Protein AF-S6CQT5-F1 (afdb_monomer)

Nearest PDB structures (foldseek):
  2wzf-assembly1_A  TM=5.635E-01  e=9.815E-02  Legionella pneumophila
  2wzg-assembly1_A  TM=5.466E-01  e=2.469E-01  Legionella pneumophila
  3coz-assembly1_B  TM=4.718E-01  e=1.196E-01  unclassified
  3cae-assembly1_D  TM=3.415E-01  e=8.603E-02  Escherichia phage T7
  6lnw-assembly1_A  TM=5.387E-01  e=1.562E+00  Streptococcus pneumoniae TIGR4

Radius of gyration: 32.4 Å; Cα contacts (8 Å, |Δi|>4): 146; chains: 1; bounding box: 69×40×110 Å

Mean predicted aligned error: 14.83 Å

Structure (mmCIF, N/CA/C/O backbone):
data_AF-S6CQT5-F1
#
_entry.id   AF-S6CQT5-F1
#
loop_
_atom_site.group_PDB
_atom_site.id
_atom_site.type_symbol
_atom_site.label_atom_id
_atom_site.label_alt_id
_atom_site.label_comp_id
_atom_site.label_asym_id
_atom_site.label_entity_id
_atom_site.label_seq_id
_atom_site.pdbx_PDB_ins_code
_atom_site.Cartn_x
_atom_site.Cartn_y
_atom_site.Cartn_z
_atom_site.occupancy
_atom_site.B_iso_or_equiv
_atom_site.auth_seq_id
_atom_site.auth_comp_id
_atom_site.auth_asym_id
_atom_site.auth_atom_id
_atom_site.pdbx_PDB_model_num
ATOM 1 N N . MET A 1 1 ? 50.528 0.477 -85.678 1.00 41.16 1 MET A N 1
ATOM 2 C CA . MET A 1 1 ? 50.281 1.547 -84.687 1.00 41.16 1 MET A CA 1
ATOM 3 C C . MET A 1 1 ? 48.970 1.249 -83.982 1.00 41.16 1 MET A C 1
ATOM 5 O O . MET A 1 1 ? 47.924 1.226 -84.615 1.00 41.16 1 MET A O 1
ATOM 9 N N . SER A 1 2 ? 49.062 0.877 -82.712 1.00 44.56 2 SER A N 1
ATOM 10 C CA . SER A 1 2 ? 48.006 0.302 -81.877 1.00 44.56 2 SER A CA 1
ATOM 11 C C . SER A 1 2 ? 47.090 1.375 -81.279 1.00 44.56 2 SER A C 1
ATOM 13 O O . SER A 1 2 ? 47.548 2.256 -80.560 1.00 44.56 2 SER A O 1
ATOM 15 N N . LYS A 1 3 ? 45.785 1.263 -81.542 1.00 58.75 3 LYS A N 1
ATOM 16 C CA . LYS A 1 3 ? 44.701 1.869 -80.747 1.00 58.75 3 LYS A CA 1
ATOM 17 C C . LYS A 1 3 ? 44.265 0.783 -79.748 1.00 58.75 3 LYS A C 1
ATOM 19 O O . LYS A 1 3 ? 44.067 -0.339 -80.218 1.00 58.75 3 LYS A O 1
ATOM 24 N N . PRO A 1 4 ? 44.171 1.026 -78.422 1.00 64.75 4 PRO A N 1
ATOM 25 C CA . PRO A 1 4 ? 43.042 1.781 -77.840 1.00 64.75 4 PRO A CA 1
ATOM 26 C C . PRO A 1 4 ? 43.404 2.566 -76.539 1.00 64.75 4 PRO A C 1
ATOM 28 O O . PRO A 1 4 ? 44.548 2.494 -76.094 1.00 64.75 4 PRO A O 1
ATOM 31 N N . PRO A 1 5 ? 42.477 3.347 -75.927 1.00 54.09 5 PRO A N 1
ATOM 32 C CA . PRO A 1 5 ? 41.691 2.788 -74.814 1.00 54.09 5 PRO A CA 1
ATOM 33 C C . PRO A 1 5 ? 40.291 3.435 -74.648 1.00 54.09 5 PRO A C 1
ATOM 35 O O . PRO A 1 5 ? 40.106 4.334 -73.834 1.00 54.09 5 PRO A O 1
ATOM 38 N N . ASP A 1 6 ? 39.270 2.935 -75.351 1.00 57.53 6 ASP A N 1
ATOM 39 C CA . ASP A 1 6 ? 37.864 3.348 -75.128 1.00 57.53 6 ASP A CA 1
ATOM 40 C C . ASP A 1 6 ? 37.122 2.476 -74.088 1.00 57.53 6 ASP A C 1
ATOM 42 O O . ASP A 1 6 ? 36.000 2.778 -73.679 1.00 57.53 6 ASP A O 1
ATOM 46 N N . LEU A 1 7 ? 37.744 1.391 -73.607 1.00 56.41 7 LEU A N 1
ATOM 47 C CA . LEU A 1 7 ? 37.106 0.461 -72.665 1.00 56.41 7 LEU A CA 1
ATOM 48 C C . LEU A 1 7 ? 37.151 0.964 -71.206 1.00 56.41 7 LEU A C 1
ATOM 50 O O . LEU A 1 7 ? 36.193 0.784 -70.455 1.00 56.41 7 LEU A O 1
ATOM 54 N N . LEU A 1 8 ? 38.235 1.644 -70.812 1.00 55.09 8 LEU A N 1
ATOM 55 C CA . LEU A 1 8 ? 38.424 2.149 -69.443 1.00 55.09 8 LEU A CA 1
ATOM 56 C C . LEU A 1 8 ? 37.513 3.340 -69.114 1.00 55.09 8 LEU A C 1
ATOM 58 O O . LEU A 1 8 ? 37.049 3.473 -67.983 1.00 55.09 8 LEU A O 1
ATOM 62 N N . LEU A 1 9 ? 37.178 4.165 -70.109 1.00 51.72 9 LEU A N 1
ATOM 63 C CA . LEU A 1 9 ? 36.286 5.317 -69.935 1.00 51.72 9 LEU A CA 1
ATOM 64 C C . LEU A 1 9 ? 34.815 4.912 -69.740 1.00 51.72 9 LEU A C 1
ATOM 66 O O . LEU A 1 9 ? 34.032 5.662 -69.154 1.00 51.72 9 LEU A O 1
ATOM 70 N N . ARG A 1 10 ? 34.431 3.705 -70.175 1.00 52.31 10 ARG A N 1
ATOM 71 C CA . ARG A 1 10 ? 33.055 3.199 -70.051 1.00 52.31 10 ARG A CA 1
ATOM 72 C C . ARG A 1 10 ? 32.759 2.602 -68.670 1.00 52.31 10 ARG A C 1
ATOM 74 O O . ARG A 1 10 ? 31.614 2.666 -68.228 1.00 52.31 10 ARG A O 1
ATOM 81 N N . LEU A 1 11 ? 33.780 2.114 -67.960 1.00 52.28 11 LEU A N 1
ATOM 82 C CA . LEU A 1 11 ? 33.664 1.590 -66.589 1.00 52.28 11 LEU A CA 1
ATOM 83 C C . LEU A 1 11 ? 33.481 2.697 -65.533 1.00 52.28 11 LEU A C 1
ATOM 85 O O . LEU A 1 11 ? 32.848 2.471 -64.505 1.00 52.28 11 LEU A O 1
ATOM 89 N N . LEU A 1 12 ? 33.948 3.920 -65.803 1.00 53.25 12 LEU A N 1
ATOM 90 C CA . LEU A 1 12 ? 33.808 5.065 -64.890 1.00 53.25 12 LEU A CA 1
ATOM 91 C C . LEU A 1 12 ? 32.419 5.729 -64.933 1.00 53.25 12 LEU A C 1
ATOM 93 O O . LEU A 1 12 ? 32.035 6.427 -63.994 1.00 53.25 12 LEU A O 1
ATOM 97 N N . ARG A 1 13 ? 31.627 5.491 -65.988 1.00 49.88 13 ARG A N 1
ATOM 98 C CA . ARG A 1 13 ? 30.332 6.163 -66.207 1.00 49.88 13 ARG A CA 1
ATOM 99 C C . ARG A 1 13 ? 29.168 5.562 -65.396 1.00 49.88 13 ARG A C 1
ATOM 101 O O . ARG A 1 13 ? 28.147 6.222 -65.233 1.00 49.88 13 ARG A O 1
ATOM 108 N N . GLY A 1 14 ? 29.320 4.353 -64.844 1.00 54.88 14 GLY A N 1
ATOM 109 C CA . GLY A 1 14 ? 28.307 3.691 -63.999 1.00 54.88 14 GLY A CA 1
ATOM 110 C C . GLY A 1 14 ? 28.380 4.023 -62.498 1.00 54.88 14 GLY A C 1
ATOM 111 O O . GLY A 1 14 ? 27.468 3.692 -61.745 1.00 54.88 14 GLY A O 1
ATOM 112 N N . ALA A 1 15 ? 29.437 4.703 -62.050 1.00 56.59 15 ALA A N 1
ATOM 113 C CA . ALA A 1 15 ? 29.751 4.879 -60.631 1.00 56.59 15 ALA A CA 1
ATOM 114 C C . ALA A 1 15 ? 28.987 5.974 -59.838 1.00 56.59 15 ALA A C 1
ATOM 116 O O . ALA A 1 15 ? 28.935 5.848 -58.610 1.00 56.59 15 ALA A O 1
ATOM 117 N N . PRO A 1 16 ? 28.394 7.042 -60.420 1.00 60.22 16 PRO A N 1
ATOM 118 C CA . PRO A 1 16 ? 27.848 8.127 -59.599 1.00 60.22 16 PRO A CA 1
ATOM 119 C C . PRO A 1 16 ? 26.514 7.744 -58.947 1.00 60.22 16 PRO A C 1
ATOM 121 O O . PRO A 1 16 ? 26.309 8.003 -57.765 1.00 60.22 16 PRO A O 1
ATOM 124 N N . ARG A 1 17 ? 25.629 7.051 -59.676 1.00 64.00 17 ARG A N 1
ATOM 125 C CA . ARG A 1 17 ? 24.292 6.679 -59.183 1.00 64.00 17 ARG A CA 1
ATOM 126 C C . ARG A 1 17 ? 24.353 5.649 -58.052 1.00 64.00 17 ARG A C 1
ATOM 128 O O . ARG A 1 17 ? 23.605 5.767 -57.089 1.00 64.00 17 ARG A O 1
ATOM 135 N N . GLN A 1 18 ? 25.278 4.691 -58.130 1.00 72.50 18 GLN A N 1
ATOM 136 C CA . GLN A 1 18 ? 25.490 3.704 -57.070 1.00 72.50 18 GLN A CA 1
ATOM 137 C C . GLN A 1 18 ? 26.021 4.359 -55.790 1.00 72.50 18 GLN A C 1
ATOM 139 O O . GLN A 1 18 ? 25.508 4.079 -54.714 1.00 72.50 18 GLN A O 1
ATOM 144 N N . ARG A 1 19 ? 26.987 5.283 -55.898 1.00 73.81 19 ARG A N 1
ATOM 145 C CA . ARG A 1 19 ? 27.499 6.038 -54.741 1.00 73.81 19 ARG A CA 1
ATOM 146 C C . ARG A 1 19 ? 26.414 6.892 -54.092 1.00 73.81 19 ARG A C 1
ATOM 148 O O . ARG A 1 19 ? 26.321 6.919 -52.871 1.00 73.81 19 ARG A O 1
ATOM 155 N N . VAL A 1 20 ? 25.566 7.528 -54.901 1.00 80.00 20 VAL A N 1
ATOM 156 C CA . VAL A 1 20 ? 24.414 8.297 -54.416 1.00 80.00 20 VAL A CA 1
ATOM 157 C C . VAL A 1 20 ? 23.429 7.389 -53.672 1.00 80.00 20 VAL A C 1
ATOM 159 O O . VAL A 1 20 ? 23.072 7.697 -52.539 1.00 80.00 20 VAL A O 1
ATOM 162 N N . CYS A 1 21 ? 23.058 6.231 -54.230 1.00 81.19 21 CYS A N 1
ATOM 163 C CA . CYS A 1 21 ? 22.206 5.257 -53.536 1.00 81.19 21 CYS A CA 1
ATOM 164 C C . CYS A 1 21 ? 22.822 4.769 -52.214 1.00 81.19 21 CYS A C 1
ATOM 166 O O . CYS A 1 21 ? 22.119 4.699 -51.209 1.00 81.19 21 CYS A O 1
ATOM 168 N N . THR A 1 22 ? 24.125 4.479 -52.181 1.00 86.25 22 THR A N 1
ATOM 169 C CA . THR A 1 22 ? 24.813 4.061 -50.951 1.00 86.25 22 THR A CA 1
ATOM 170 C C . THR A 1 22 ? 24.784 5.156 -49.883 1.00 86.25 22 THR A C 1
ATOM 172 O O . THR A 1 22 ? 24.493 4.864 -48.726 1.00 86.25 22 THR A O 1
ATOM 175 N N . LEU A 1 23 ? 25.016 6.418 -50.256 1.00 87.69 23 LEU A N 1
ATOM 176 C CA . LEU A 1 23 ? 24.935 7.550 -49.328 1.00 87.69 23 LEU A CA 1
ATOM 177 C C . LEU A 1 23 ? 23.515 7.739 -48.774 1.00 87.69 23 LEU A C 1
ATOM 179 O O . LEU A 1 23 ? 23.362 7.970 -47.576 1.00 87.69 23 LEU A O 1
ATOM 183 N N . PHE A 1 24 ? 22.480 7.560 -49.601 1.00 88.81 24 PHE A N 1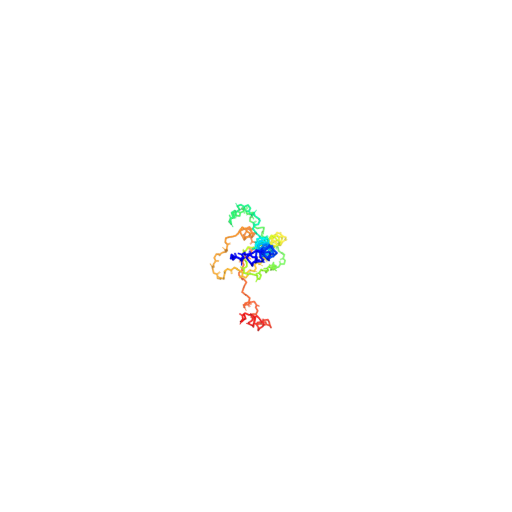
ATOM 184 C CA . PHE A 1 24 ? 21.086 7.590 -49.142 1.00 88.81 24 PHE A CA 1
ATOM 185 C C . PHE A 1 24 ? 20.771 6.471 -48.143 1.00 88.81 24 PHE A C 1
ATOM 187 O O . PHE A 1 24 ? 20.120 6.722 -47.130 1.00 88.81 24 PHE A O 1
ATOM 194 N N . ILE A 1 25 ? 21.257 5.249 -48.388 1.00 91.12 25 ILE A N 1
ATOM 195 C CA . ILE A 1 25 ? 21.056 4.114 -47.474 1.00 91.12 25 ILE A CA 1
ATOM 196 C C . ILE A 1 25 ? 21.753 4.369 -46.131 1.00 91.12 25 ILE A C 1
ATOM 198 O O . ILE A 1 25 ? 21.159 4.127 -45.079 1.00 91.12 25 ILE A O 1
ATOM 202 N N . ILE A 1 26 ? 22.984 4.891 -46.152 1.00 92.81 26 ILE A N 1
ATOM 203 C CA . ILE A 1 26 ? 23.730 5.248 -44.936 1.00 92.81 26 ILE A CA 1
ATOM 204 C C . ILE A 1 26 ? 22.996 6.350 -44.164 1.00 92.81 26 ILE A C 1
ATOM 206 O O . ILE A 1 26 ? 22.797 6.213 -42.959 1.00 92.81 26 ILE A O 1
ATOM 210 N N . GLY A 1 27 ? 22.539 7.400 -44.854 1.00 93.75 27 GLY A N 1
ATOM 211 C CA . GLY A 1 27 ? 21.772 8.487 -44.248 1.00 93.75 27 GLY A CA 1
ATOM 212 C C . GLY A 1 27 ? 20.495 7.986 -43.575 1.00 93.75 27 GLY A C 1
ATOM 213 O O . GLY A 1 27 ? 20.273 8.267 -42.402 1.00 93.75 27 GLY A O 1
ATOM 214 N N . PHE A 1 28 ? 19.707 7.158 -44.267 1.00 95.06 28 PHE A N 1
ATOM 215 C CA . PHE A 1 28 ? 18.485 6.577 -43.707 1.00 95.06 28 PHE A CA 1
ATOM 216 C C . PHE A 1 28 ? 18.760 5.723 -42.461 1.00 95.06 28 PHE A C 1
ATOM 218 O O . PHE A 1 28 ? 18.062 5.849 -41.455 1.00 95.06 28 PHE A O 1
ATOM 225 N N . LYS A 1 29 ? 19.802 4.881 -42.495 1.00 94.25 29 LYS A N 1
ATOM 226 C CA . LYS A 1 29 ? 20.209 4.060 -41.342 1.00 94.25 29 LYS A CA 1
ATOM 227 C C . LYS A 1 29 ? 20.645 4.917 -40.157 1.00 94.25 29 LYS A C 1
ATOM 229 O O . LYS A 1 29 ? 20.263 4.615 -39.029 1.00 94.25 29 LYS A O 1
ATOM 234 N N . PHE A 1 30 ? 21.399 5.984 -40.411 1.00 95.19 30 PHE A N 1
ATOM 235 C CA . PHE A 1 30 ? 21.832 6.918 -39.380 1.00 95.19 30 PHE A CA 1
ATOM 236 C C . PHE A 1 30 ? 20.640 7.647 -38.748 1.00 95.19 30 PHE A C 1
ATOM 238 O O . PHE A 1 30 ? 20.494 7.631 -37.529 1.00 95.19 30 PHE A O 1
ATOM 245 N N . THR A 1 31 ? 19.731 8.199 -39.559 1.00 94.88 31 THR A N 1
ATOM 246 C CA . THR A 1 31 ? 18.513 8.862 -39.067 1.00 94.88 31 THR A CA 1
ATOM 247 C C . THR A 1 31 ? 17.633 7.907 -38.262 1.00 94.88 31 THR A C 1
ATOM 249 O O . THR A 1 31 ? 17.152 8.280 -37.196 1.00 94.88 31 THR A O 1
ATOM 252 N N . PHE A 1 32 ? 17.464 6.662 -38.719 1.00 95.00 32 PHE A N 1
ATOM 253 C CA . PHE A 1 32 ? 16.709 5.644 -37.989 1.00 95.00 32 PHE A CA 1
ATOM 254 C C . PHE A 1 32 ? 17.342 5.335 -36.626 1.00 95.00 32 PHE A C 1
ATOM 256 O O . PHE A 1 32 ? 16.649 5.344 -35.610 1.00 95.00 32 PHE A O 1
ATOM 263 N N . PHE A 1 33 ? 18.662 5.142 -36.571 1.00 95.00 33 PHE A N 1
ATOM 264 C CA . PHE A 1 33 ? 19.369 4.882 -35.317 1.00 95.00 33 PHE A CA 1
ATOM 265 C C . PHE A 1 33 ? 19.265 6.057 -34.334 1.00 95.00 33 PHE A C 1
ATOM 267 O O . PHE A 1 33 ? 18.944 5.857 -33.165 1.00 95.00 33 PHE A O 1
ATOM 274 N N . VAL A 1 34 ? 19.451 7.290 -34.816 1.00 94.81 34 VAL A N 1
ATOM 275 C CA . VAL A 1 34 ? 19.270 8.507 -34.009 1.00 94.81 34 VAL A CA 1
ATOM 276 C C . VAL A 1 34 ? 17.830 8.616 -33.506 1.00 94.81 34 VAL A C 1
ATOM 278 O O . VAL A 1 34 ? 17.621 8.923 -32.337 1.00 94.81 34 VAL A O 1
ATOM 281 N N . SER A 1 35 ? 16.831 8.299 -34.336 1.00 91.88 35 SER A N 1
ATOM 282 C CA . SER A 1 35 ? 15.425 8.314 -33.916 1.00 91.88 35 SER A CA 1
ATOM 283 C C . SER A 1 35 ? 15.124 7.291 -32.818 1.00 91.88 35 SER A C 1
ATOM 285 O O . SER A 1 35 ? 14.406 7.619 -31.880 1.00 91.88 35 SER A O 1
ATOM 287 N N . ILE A 1 36 ? 15.726 6.095 -32.871 1.00 91.56 36 ILE A N 1
ATOM 288 C CA . ILE A 1 36 ? 15.608 5.085 -31.810 1.00 91.56 36 ILE A CA 1
ATOM 289 C C . ILE A 1 36 ? 16.286 5.570 -30.534 1.00 91.56 36 ILE A C 1
ATOM 291 O O . ILE A 1 36 ? 15.711 5.434 -29.460 1.00 91.56 36 ILE A O 1
ATOM 295 N N . MET A 1 37 ? 17.478 6.165 -30.636 1.00 89.25 37 MET A N 1
ATOM 296 C CA . MET A 1 37 ? 18.182 6.709 -29.473 1.00 89.25 37 MET A CA 1
ATOM 297 C C . MET A 1 37 ? 17.385 7.831 -28.805 1.00 89.25 37 MET A C 1
ATOM 299 O O . MET A 1 37 ? 17.251 7.834 -27.587 1.00 89.25 37 MET A O 1
ATOM 303 N N . ILE A 1 38 ? 16.799 8.741 -29.589 1.00 89.25 38 ILE A N 1
ATOM 304 C CA . ILE A 1 38 ? 15.922 9.801 -29.077 1.00 89.25 38 ILE A CA 1
ATOM 305 C C . ILE A 1 38 ? 14.651 9.197 -28.479 1.00 89.25 38 ILE A C 1
ATOM 307 O O . ILE A 1 38 ? 14.251 9.587 -27.389 1.00 89.25 38 ILE A O 1
ATOM 311 N N . TYR A 1 39 ? 14.029 8.223 -29.145 1.00 87.75 39 TYR A N 1
ATOM 312 C CA . TYR A 1 39 ? 12.844 7.541 -28.629 1.00 87.75 39 TYR A CA 1
ATOM 313 C C . TYR A 1 39 ? 13.133 6.858 -27.288 1.00 87.75 39 TYR A C 1
ATOM 315 O O . TYR A 1 39 ? 12.388 7.056 -26.335 1.00 87.75 39 TYR A O 1
ATOM 323 N N . TRP A 1 40 ? 14.244 6.130 -27.168 1.00 81.25 40 TRP A N 1
ATOM 324 C CA . TRP A 1 40 ? 14.685 5.549 -25.900 1.00 81.25 40 TRP A CA 1
ATOM 325 C C . TRP A 1 40 ? 15.053 6.597 -24.857 1.00 81.25 40 TRP A C 1
ATOM 327 O O . TRP A 1 40 ? 14.750 6.400 -23.692 1.00 81.25 40 TRP A O 1
ATOM 337 N N . HIS A 1 41 ? 15.641 7.725 -25.236 1.00 77.00 41 HIS A N 1
ATOM 338 C CA . HIS A 1 41 ? 15.927 8.795 -24.284 1.00 77.00 41 HIS A CA 1
ATOM 339 C C . HIS A 1 41 ? 14.645 9.482 -23.777 1.00 77.00 41 HIS A C 1
ATOM 341 O O . HIS A 1 41 ? 14.565 9.889 -22.624 1.00 77.00 41 HIS A O 1
ATOM 347 N N . VAL A 1 42 ? 13.624 9.621 -24.627 1.00 74.94 42 VAL A N 1
ATOM 348 C CA . VAL A 1 42 ? 12.361 10.303 -24.291 1.00 74.94 42 VAL A CA 1
ATOM 349 C C . VAL A 1 42 ? 11.366 9.372 -23.587 1.00 74.94 42 VAL A C 1
ATOM 351 O O . VAL A 1 42 ? 10.606 9.825 -22.734 1.00 74.94 42 VAL A O 1
ATOM 354 N N . VAL A 1 43 ? 11.346 8.084 -23.939 1.00 70.19 43 VAL A N 1
ATOM 355 C CA . VAL A 1 43 ? 10.399 7.081 -23.409 1.00 70.19 43 VAL A CA 1
ATOM 356 C C . VAL A 1 43 ? 11.036 6.166 -22.360 1.00 70.19 43 VAL A C 1
ATOM 358 O O . VAL A 1 43 ? 10.331 5.659 -21.494 1.00 70.19 43 VAL A O 1
ATOM 361 N N . GLY A 1 44 ? 12.349 5.946 -22.426 1.00 57.94 44 GLY A N 1
ATOM 362 C CA . GLY A 1 44 ? 13.095 5.074 -21.513 1.00 57.94 44 GLY A CA 1
ATOM 363 C C . GLY A 1 44 ? 13.539 5.746 -20.215 1.00 57.94 44 GLY A C 1
ATOM 364 O O . GLY A 1 44 ? 13.946 5.042 -19.293 1.00 57.94 44 GLY A O 1
ATOM 365 N N . GLU A 1 45 ? 13.415 7.070 -20.092 1.00 51.41 45 GLU A N 1
ATOM 366 C CA . GLU A 1 45 ? 13.455 7.707 -18.778 1.00 51.41 45 GLU A CA 1
ATOM 367 C C . GLU A 1 45 ? 12.124 7.419 -18.061 1.00 51.41 45 GLU A C 1
ATOM 369 O O . GLU A 1 45 ? 11.064 7.840 -18.542 1.00 51.41 45 GLU A O 1
ATOM 374 N N . PRO A 1 46 ? 12.120 6.716 -16.910 1.00 52.91 46 PRO A N 1
ATOM 375 C CA . PRO A 1 46 ? 10.933 6.675 -16.077 1.00 52.91 46 PRO A CA 1
ATOM 376 C C . PRO A 1 46 ? 10.564 8.124 -15.744 1.00 52.91 46 PRO A C 1
ATOM 378 O O . PRO A 1 46 ? 11.367 8.859 -15.169 1.00 52.91 46 PRO A O 1
ATOM 381 N N . LYS A 1 47 ? 9.343 8.532 -16.110 1.00 47.56 47 LYS A N 1
ATOM 382 C CA . LYS A 1 47 ? 8.731 9.863 -15.903 1.00 47.56 47 LYS A CA 1
ATOM 383 C C . LYS A 1 47 ? 8.631 10.325 -14.427 1.00 47.56 47 LYS A C 1
ATOM 385 O O . LYS A 1 47 ? 7.826 11.188 -14.104 1.00 47.56 47 LYS A O 1
ATOM 390 N N . GLU A 1 48 ? 9.456 9.789 -13.534 1.00 51.34 48 GLU A N 1
ATOM 391 C CA . GLU A 1 48 ? 9.531 10.079 -12.098 1.00 51.34 48 GLU A CA 1
ATOM 392 C C . GLU A 1 48 ? 10.901 10.627 -11.655 1.00 51.34 48 GLU A C 1
ATOM 394 O O . GLU A 1 48 ? 11.139 10.789 -10.463 1.00 51.34 48 GLU A O 1
ATOM 399 N N . LYS A 1 49 ? 11.817 10.950 -12.580 1.00 45.75 49 LYS A N 1
ATOM 400 C CA . LYS A 1 49 ? 13.092 11.627 -12.255 1.00 45.75 49 LYS A CA 1
ATOM 401 C C . LYS A 1 49 ? 13.085 13.128 -12.562 1.00 45.75 49 LYS A C 1
ATOM 403 O O . LYS A 1 49 ? 14.124 13.728 -12.814 1.00 45.75 49 LYS A O 1
ATOM 408 N N . GLY A 1 50 ? 11.915 13.759 -12.534 1.00 47.06 50 GLY A N 1
ATOM 409 C CA . GLY A 1 50 ? 11.823 15.215 -12.529 1.00 47.06 50 GLY A CA 1
ATOM 410 C C . GLY A 1 50 ? 12.139 15.746 -11.136 1.00 47.06 50 GLY A C 1
ATOM 411 O O . GLY A 1 50 ? 11.233 15.852 -10.323 1.00 47.06 50 GLY A O 1
ATOM 412 N N . GLN A 1 51 ? 13.411 16.049 -10.867 1.00 45.19 51 GLN A N 1
ATOM 413 C CA . GLN A 1 51 ? 13.834 17.057 -9.888 1.00 45.19 51 GLN A CA 1
ATOM 414 C C . GLN A 1 51 ? 13.035 17.078 -8.561 1.00 45.19 51 GLN A C 1
ATOM 416 O O . GLN A 1 51 ? 12.472 18.103 -8.175 1.00 45.19 51 GLN A O 1
ATOM 421 N N . LEU A 1 52 ? 12.995 15.968 -7.815 1.00 49.44 52 LEU A N 1
ATOM 422 C CA . LEU A 1 52 ? 12.734 16.087 -6.381 1.00 49.44 52 LEU A CA 1
ATOM 423 C C . LEU A 1 52 ? 13.868 16.961 -5.839 1.00 49.44 52 LEU A C 1
ATOM 425 O O . LEU A 1 52 ? 15.038 16.589 -5.932 1.00 49.44 52 LEU A O 1
ATOM 429 N N . TYR A 1 53 ? 13.535 18.149 -5.332 1.00 53.03 53 TYR A N 1
ATOM 430 C CA . TYR A 1 53 ? 14.385 18.899 -4.408 1.00 53.03 53 TYR A CA 1
ATOM 431 C C . TYR A 1 53 ? 15.116 17.901 -3.494 1.00 53.03 53 TYR A C 1
ATOM 433 O O . TYR A 1 53 ? 14.509 16.890 -3.141 1.00 53.03 53 TYR A O 1
ATOM 441 N N . ASN A 1 54 ? 16.388 18.143 -3.141 1.00 62.59 54 ASN A N 1
ATOM 442 C CA . ASN A 1 54 ? 17.145 17.309 -2.191 1.00 62.59 54 ASN A CA 1
ATOM 443 C C . ASN A 1 54 ? 16.457 17.328 -0.814 1.00 62.59 54 ASN A C 1
ATOM 445 O O . ASN A 1 54 ? 16.885 18.013 0.111 1.00 62.59 54 ASN A O 1
ATOM 449 N N . LEU A 1 55 ? 15.335 16.633 -0.714 1.00 71.56 55 LEU A N 1
ATOM 450 C CA . LEU A 1 55 ? 14.508 16.526 0.459 1.00 71.56 55 LEU A CA 1
ATOM 451 C C . LEU A 1 55 ? 15.089 15.383 1.281 1.00 71.56 55 LEU A C 1
ATOM 453 O O . LEU A 1 55 ? 15.426 14.330 0.727 1.00 71.56 55 LEU A O 1
ATOM 457 N N . PRO A 1 56 ? 15.236 15.581 2.593 1.00 83.12 56 PRO A N 1
ATOM 458 C CA . PRO A 1 56 ? 15.716 14.524 3.457 1.00 83.12 56 PRO A CA 1
ATOM 459 C C . PRO A 1 56 ? 14.734 13.346 3.415 1.00 83.12 56 PRO A C 1
ATOM 461 O O . PRO A 1 56 ? 13.519 13.529 3.378 1.00 83.12 56 PRO A O 1
ATOM 464 N N . ALA A 1 57 ? 15.265 12.123 3.407 1.00 82.19 57 ALA A N 1
ATOM 465 C CA . ALA A 1 57 ? 14.442 10.913 3.432 1.00 82.19 57 ALA A CA 1
ATOM 466 C C . ALA A 1 57 ? 13.731 10.716 4.783 1.00 82.19 57 ALA A C 1
ATOM 468 O O . ALA A 1 57 ? 12.713 10.036 4.843 1.00 82.19 57 ALA A O 1
ATOM 469 N N . GLU A 1 58 ? 14.267 11.311 5.848 1.00 83.06 58 GLU A N 1
ATOM 470 C CA . GLU A 1 58 ? 13.727 11.263 7.204 1.00 83.06 58 GLU A CA 1
ATOM 471 C C . GLU A 1 58 ? 13.500 12.696 7.695 1.00 83.06 58 GLU A C 1
ATOM 473 O O . GLU A 1 58 ? 14.378 13.553 7.571 1.00 83.06 58 GLU A O 1
ATOM 478 N N . ILE A 1 59 ? 12.317 12.963 8.243 1.00 84.06 59 ILE A N 1
ATOM 479 C CA . ILE A 1 59 ? 11.951 14.249 8.836 1.00 84.06 59 ILE A CA 1
ATOM 480 C C . ILE A 1 59 ? 11.519 14.001 10.283 1.00 84.06 59 ILE A C 1
ATOM 482 O O . ILE A 1 59 ? 10.706 13.106 10.524 1.00 84.06 59 ILE A O 1
ATOM 486 N N . PRO A 1 60 ? 12.022 14.784 11.255 1.00 86.12 60 PRO A N 1
ATOM 487 C CA . PRO A 1 60 ? 11.536 14.710 12.623 1.00 86.12 60 PRO A CA 1
ATOM 488 C C . PRO A 1 60 ? 10.070 15.146 12.685 1.00 86.12 60 PRO A C 1
ATOM 490 O O . PRO A 1 60 ? 9.703 16.214 12.192 1.00 86.12 60 PRO A O 1
ATOM 493 N N . CYS A 1 61 ? 9.233 14.321 13.309 1.00 88.00 61 CYS A N 1
ATOM 494 C CA . CYS 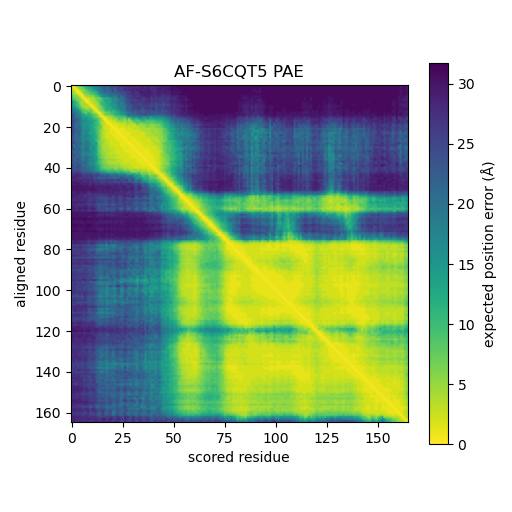A 1 61 ? 7.826 14.647 13.479 1.00 88.00 61 CYS A CA 1
ATOM 495 C C . CYS A 1 61 ? 7.657 15.854 14.411 1.00 88.00 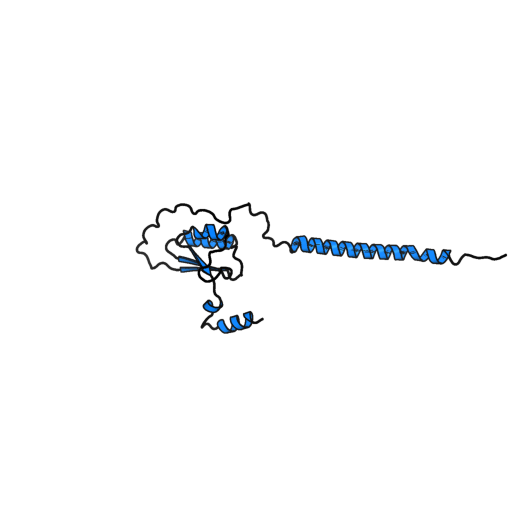61 CYS A C 1
ATOM 497 O O . CYS A 1 61 ? 8.369 15.958 15.416 1.00 88.00 61 CYS A O 1
ATOM 499 N N . PRO A 1 62 ? 6.715 16.766 14.114 1.00 85.38 62 PRO A N 1
ATOM 500 C CA . PRO A 1 62 ? 6.381 17.827 15.048 1.00 85.38 62 PRO A CA 1
ATOM 501 C C . PRO A 1 62 ? 5.856 17.206 16.346 1.00 85.38 62 PRO A C 1
ATOM 503 O O . PRO A 1 62 ? 5.160 16.190 16.318 1.00 85.38 62 PRO A O 1
ATOM 506 N N . THR A 1 63 ? 6.168 17.824 17.485 1.00 75.00 63 THR A N 1
ATOM 507 C CA . THR A 1 63 ? 5.609 17.416 18.776 1.00 75.00 63 THR A CA 1
ATOM 508 C C . THR A 1 63 ? 4.102 17.639 18.747 1.00 75.00 63 THR A C 1
ATOM 510 O O . THR A 1 63 ? 3.625 18.762 18.914 1.00 75.00 63 THR A O 1
ATOM 513 N N . LEU A 1 64 ? 3.346 16.575 18.489 1.00 65.50 64 LEU A N 1
ATOM 514 C CA . LEU A 1 64 ? 1.896 16.613 18.553 1.00 65.50 64 LEU A CA 1
ATOM 515 C C . LEU A 1 64 ? 1.479 16.725 20.021 1.00 65.50 64 LEU A C 1
ATOM 517 O O . LEU A 1 64 ? 2.025 16.053 20.899 1.00 65.50 64 LEU A O 1
ATOM 521 N N . THR A 1 65 ? 0.520 17.606 20.293 1.00 61.88 65 THR A N 1
ATOM 522 C CA . THR A 1 65 ? -0.168 17.659 21.586 1.00 61.88 65 THR A CA 1
ATOM 523 C C . THR A 1 65 ? -0.764 16.272 21.859 1.00 61.88 65 THR A C 1
ATOM 525 O O . THR A 1 65 ? -1.215 15.635 20.901 1.00 61.88 65 THR A O 1
ATOM 528 N N . PRO A 1 66 ? -0.753 15.767 23.109 1.00 62.38 66 PRO A N 1
ATOM 529 C CA . PRO A 1 66 ? -1.263 14.433 23.402 1.00 62.38 66 PRO A CA 1
ATOM 530 C C . PRO A 1 66 ? -2.672 14.258 22.827 1.00 62.38 66 PRO A C 1
ATOM 532 O O . PRO A 1 66 ? -3.466 15.204 22.917 1.00 62.38 66 PRO A O 1
ATOM 535 N N . PRO A 1 67 ? -2.983 13.096 22.224 1.00 62.09 67 PRO A N 1
ATOM 536 C CA . PRO A 1 67 ? -4.308 12.849 21.683 1.00 62.09 67 PRO A CA 1
ATOM 537 C C . PRO A 1 67 ? -5.345 13.125 22.770 1.00 62.09 67 PRO A C 1
ATOM 539 O O . PRO A 1 67 ? -5.166 12.757 23.936 1.00 62.09 67 PRO A O 1
ATOM 542 N N . THR A 1 68 ? -6.405 13.835 22.386 1.00 59.34 68 THR A N 1
ATOM 543 C CA . THR A 1 68 ? -7.564 14.019 23.260 1.00 59.34 68 THR A CA 1
ATOM 544 C C . THR A 1 68 ? -8.043 12.624 23.668 1.00 59.34 68 THR A C 1
ATOM 546 O O . THR A 1 68 ? -8.074 11.744 22.807 1.00 59.34 68 THR A O 1
ATOM 549 N N . PRO A 1 69 ? -8.330 12.372 24.958 1.00 60.16 69 PRO A N 1
ATOM 550 C CA . PRO A 1 69 ? -8.785 11.061 25.398 1.00 60.16 69 PRO A CA 1
ATOM 551 C C . PRO A 1 69 ? -9.977 10.614 24.547 1.00 60.16 69 PRO A C 1
ATOM 553 O O . PRO A 1 69 ? -10.802 11.467 24.197 1.00 60.16 69 PRO A O 1
ATOM 556 N N . PRO A 1 70 ? -10.058 9.313 24.211 1.00 60.31 70 PRO A N 1
ATOM 557 C CA . PRO A 1 70 ? -11.061 8.802 23.293 1.00 60.31 70 PRO A CA 1
ATOM 558 C C . PRO A 1 70 ? -12.436 9.255 23.771 1.00 60.31 70 PRO A C 1
ATOM 560 O O . PRO A 1 70 ? -12.854 8.966 24.896 1.00 60.31 70 PRO A O 1
ATOM 563 N N . SER A 1 71 ? -13.113 10.026 22.922 1.00 59.59 71 SER A N 1
ATOM 564 C CA . SER A 1 71 ? -14.510 10.379 23.140 1.00 59.59 71 SER A CA 1
ATOM 565 C C . SER A 1 71 ? -15.303 9.080 23.290 1.00 59.59 71 SER A C 1
ATOM 567 O O . SER A 1 71 ? -15.018 8.107 22.593 1.00 59.59 71 SER A O 1
ATOM 569 N N . HIS A 1 72 ? -16.294 9.047 24.183 1.00 59.16 72 HIS A N 1
ATOM 570 C CA . HIS A 1 72 ? -17.159 7.890 24.477 1.00 59.16 72 HIS A CA 1
ATOM 571 C C . HIS A 1 72 ? -18.072 7.463 23.296 1.00 59.16 72 HIS A C 1
ATOM 573 O O . HIS A 1 72 ? -19.203 7.023 23.496 1.00 59.16 72 HIS A O 1
ATOM 579 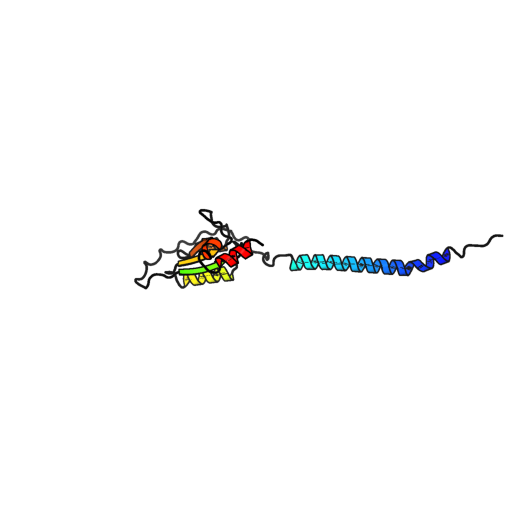N N . GLY A 1 73 ? -17.612 7.638 22.057 1.00 64.00 73 GLY A N 1
ATOM 580 C CA . GLY A 1 73 ? -18.273 7.242 20.828 1.00 64.00 73 GLY A CA 1
ATOM 581 C C . GLY A 1 73 ? -18.107 5.752 20.495 1.00 64.00 73 GLY A C 1
ATOM 582 O O . GLY A 1 73 ? -17.547 4.981 21.277 1.00 64.00 73 GLY A O 1
ATOM 583 N N . PRO A 1 74 ? -18.626 5.328 19.329 1.00 66.06 74 PRO A N 1
ATOM 584 C CA . PRO A 1 74 ? -18.525 3.950 18.861 1.00 66.06 74 PRO A CA 1
ATOM 585 C C . PRO A 1 74 ? -17.065 3.496 18.749 1.00 66.06 74 PRO A C 1
ATOM 587 O O . PRO A 1 74 ? -16.173 4.311 18.519 1.00 66.06 74 PRO A O 1
ATOM 590 N N . THR A 1 75 ? -16.838 2.185 18.868 1.00 67.44 75 THR A N 1
ATOM 591 C CA . THR A 1 75 ? -15.513 1.569 18.739 1.00 67.44 75 THR A CA 1
ATOM 592 C C . THR A 1 75 ? -14.832 2.042 17.450 1.00 67.44 75 THR A C 1
ATOM 594 O O . THR A 1 75 ? -15.460 1.974 16.388 1.00 67.44 75 THR A O 1
ATOM 597 N N . PRO A 1 76 ? -13.584 2.534 17.512 1.00 76.00 76 PRO A N 1
ATOM 598 C CA . PRO A 1 76 ? -12.926 3.063 16.331 1.00 76.00 76 PRO A CA 1
ATOM 599 C C . PRO A 1 76 ? -12.760 1.997 15.243 1.00 76.00 76 PRO A C 1
ATOM 601 O O . PRO A 1 76 ? -12.344 0.869 15.508 1.00 76.00 76 PRO A O 1
ATOM 604 N N . GLY A 1 77 ? -13.141 2.356 14.016 1.00 87.94 77 GLY A N 1
ATOM 605 C CA . GLY A 1 77 ? -13.024 1.496 12.841 1.00 87.94 77 GLY A CA 1
ATOM 606 C C . GLY A 1 77 ? -11.618 1.511 12.237 1.00 87.94 77 GLY A C 1
ATOM 607 O O . GLY A 1 77 ? -10.776 2.336 12.592 1.00 87.94 77 GLY A O 1
ATOM 608 N N . ASN A 1 78 ? -11.390 0.616 11.276 1.00 94.81 78 ASN A N 1
ATOM 609 C CA . ASN A 1 78 ? -10.148 0.551 10.508 1.00 94.81 78 ASN A CA 1
ATOM 610 C C . ASN A 1 78 ? -10.381 1.060 9.079 1.00 94.81 78 ASN A C 1
ATOM 612 O O . ASN A 1 78 ? -11.345 0.661 8.424 1.00 94.81 78 ASN A O 1
ATOM 616 N N . ILE A 1 79 ? -9.473 1.900 8.585 1.00 97.19 79 ILE A N 1
ATOM 617 C CA . ILE A 1 79 ? -9.415 2.364 7.195 1.00 97.19 79 ILE A CA 1
ATOM 618 C C . ILE A 1 79 ? -8.182 1.732 6.552 1.00 97.19 79 ILE A C 1
ATOM 620 O O . ILE A 1 79 ? -7.077 1.887 7.065 1.00 97.19 79 ILE A O 1
ATOM 624 N N . PHE A 1 80 ? -8.355 1.032 5.431 1.00 97.25 80 PHE A N 1
ATOM 625 C CA . PHE A 1 80 ? -7.278 0.290 4.772 1.00 97.25 80 PHE A CA 1
ATOM 626 C C . PHE A 1 80 ? -6.866 0.953 3.457 1.00 97.25 80 PHE A C 1
ATOM 628 O O . PHE A 1 80 ? -7.705 1.214 2.596 1.00 97.25 80 PHE A O 1
ATOM 635 N N . PHE A 1 81 ? -5.564 1.155 3.279 1.00 97.50 81 PHE A N 1
ATOM 636 C CA . PHE A 1 81 ? -4.945 1.543 2.015 1.00 97.50 81 PHE A CA 1
ATOM 637 C C . PHE A 1 81 ? -4.038 0.413 1.541 1.00 97.50 81 PHE A C 1
ATOM 639 O O . PHE A 1 81 ? -3.224 -0.079 2.318 1.00 97.50 81 PHE A O 1
ATOM 646 N N . LEU A 1 82 ? -4.169 -0.001 0.279 1.00 95.88 82 LEU A N 1
ATOM 647 C CA . LEU A 1 82 ? -3.360 -1.071 -0.309 1.00 95.88 82 LEU A CA 1
ATOM 648 C C . LEU A 1 82 ? -2.452 -0.523 -1.414 1.00 95.88 82 LEU A C 1
ATOM 650 O O . LEU A 1 82 ? -2.931 0.074 -2.374 1.00 95.88 82 LEU A O 1
ATOM 654 N N . GLU A 1 83 ? -1.156 -0.804 -1.305 1.00 95.19 83 GLU A N 1
ATOM 655 C CA . GLU A 1 83 ? -0.165 -0.655 -2.372 1.00 95.19 83 GLU A CA 1
ATOM 656 C C . GLU A 1 83 ? 0.327 -2.052 -2.771 1.00 95.19 83 GLU A C 1
ATOM 658 O O . GLU A 1 83 ? 1.079 -2.706 -2.046 1.00 95.19 83 GLU A O 1
ATOM 663 N N . THR A 1 84 ? -0.141 -2.550 -3.914 1.00 93.62 84 THR A N 1
ATOM 664 C CA . THR A 1 84 ? 0.093 -3.936 -4.352 1.00 93.62 84 THR A CA 1
ATOM 665 C C . THR A 1 84 ? 1.341 -4.103 -5.213 1.00 93.62 84 THR A C 1
ATOM 667 O O . THR A 1 84 ? 1.664 -5.228 -5.598 1.00 93.62 84 THR A O 1
ATOM 670 N N . SER A 1 85 ? 2.029 -3.016 -5.569 1.00 92.25 85 SER A N 1
ATOM 671 C CA . SER A 1 85 ? 3.312 -3.097 -6.265 1.00 92.25 85 SER A CA 1
ATOM 672 C C . SER A 1 85 ? 4.469 -3.287 -5.283 1.00 92.25 85 SER A C 1
ATOM 674 O O . SER A 1 85 ? 4.347 -3.055 -4.082 1.00 92.25 85 SER A O 1
ATOM 676 N N . ASP A 1 86 ? 5.633 -3.669 -5.801 1.00 92.12 86 ASP A N 1
ATOM 677 C CA . ASP A 1 86 ? 6.856 -3.792 -4.996 1.00 92.12 86 ASP A CA 1
ATOM 678 C C . ASP A 1 86 ? 7.490 -2.419 -4.672 1.00 92.12 86 ASP A C 1
ATOM 680 O O . ASP A 1 86 ? 8.629 -2.337 -4.216 1.00 92.12 86 ASP A O 1
ATOM 684 N N . ARG A 1 87 ? 6.774 -1.312 -4.925 1.00 90.56 87 ARG A N 1
ATOM 685 C CA . ARG A 1 87 ? 7.252 0.049 -4.661 1.00 90.56 87 ARG A CA 1
ATOM 686 C C . ARG A 1 87 ? 7.170 0.370 -3.171 1.00 90.56 87 ARG A C 1
ATOM 688 O O . ARG A 1 87 ? 6.172 0.112 -2.509 1.00 90.56 87 ARG A O 1
ATOM 695 N N . THR A 1 88 ? 8.207 1.035 -2.675 1.00 90.56 88 THR A N 1
ATOM 696 C CA . THR A 1 88 ? 8.271 1.603 -1.317 1.00 90.56 88 THR A CA 1
ATOM 697 C C . THR A 1 88 ? 8.196 3.131 -1.311 1.00 90.56 88 THR A C 1
ATOM 699 O O . THR A 1 88 ? 8.238 3.755 -0.259 1.00 90.56 88 THR A O 1
ATOM 702 N N . ASN A 1 89 ? 8.085 3.744 -2.490 1.00 90.06 89 ASN A N 1
ATOM 703 C CA . ASN A 1 89 ? 7.895 5.177 -2.672 1.00 90.06 89 ASN A CA 1
ATOM 704 C C . ASN A 1 89 ? 6.419 5.427 -3.027 1.00 90.06 89 ASN A C 1
ATOM 706 O O . ASN A 1 89 ? 6.057 5.249 -4.196 1.00 90.06 89 ASN A O 1
ATOM 710 N N . PRO A 1 90 ? 5.558 5.774 -2.051 1.00 90.94 90 PRO A N 1
ATOM 711 C CA . PRO A 1 90 ? 4.169 6.099 -2.337 1.00 90.94 90 PRO A CA 1
ATOM 712 C C . PRO A 1 90 ? 4.087 7.375 -3.180 1.00 90.94 90 PRO A C 1
ATOM 714 O O . PRO A 1 90 ? 4.757 8.369 -2.906 1.00 90.94 90 PRO A O 1
ATOM 717 N N . ASN A 1 91 ? 3.232 7.360 -4.201 1.00 90.56 91 ASN A N 1
ATOM 718 C CA . ASN A 1 91 ? 2.974 8.558 -4.996 1.00 90.56 91 ASN A CA 1
ATOM 719 C C . ASN A 1 91 ? 2.182 9.604 -4.185 1.00 90.56 91 ASN A C 1
ATOM 721 O O . ASN A 1 91 ? 1.532 9.285 -3.186 1.00 90.56 91 ASN A O 1
ATOM 725 N N . PHE A 1 92 ? 2.179 10.855 -4.649 1.00 92.81 92 PHE A N 1
ATOM 726 C CA . PHE A 1 92 ? 1.518 11.955 -3.940 1.00 92.81 92 PHE A CA 1
ATOM 727 C C . PHE A 1 92 ? 0.014 11.753 -3.725 1.00 92.81 92 PHE A C 1
ATOM 729 O O . PHE A 1 92 ? -0.490 12.112 -2.667 1.00 92.81 92 PHE A O 1
ATOM 736 N N . LEU A 1 93 ? -0.708 11.155 -4.678 1.00 94.75 93 LEU A N 1
ATOM 737 C CA . LEU A 1 93 ? -2.146 10.903 -4.521 1.00 94.75 93 LEU A CA 1
ATOM 738 C C . LEU A 1 93 ? -2.409 9.909 -3.389 1.00 94.75 93 LEU A C 1
ATOM 740 O O . LEU A 1 93 ? -3.308 10.118 -2.575 1.00 94.75 93 LEU A O 1
ATOM 744 N N . PHE A 1 94 ? -1.598 8.853 -3.316 1.00 96.00 94 PHE A N 1
ATOM 745 C CA . PHE A 1 94 ? -1.666 7.872 -2.243 1.00 96.00 94 PHE A CA 1
ATOM 746 C C . PHE A 1 94 ? -1.361 8.529 -0.894 1.00 96.00 94 PHE A C 1
ATOM 748 O O . PHE A 1 94 ? -2.148 8.401 0.042 1.00 96.00 94 PHE A O 1
ATOM 755 N N . MET A 1 95 ? -0.283 9.316 -0.819 1.00 95.88 95 MET A N 1
ATOM 756 C CA . MET A 1 95 ? 0.084 10.050 0.394 1.00 95.88 95 MET A CA 1
ATOM 757 C C . MET A 1 95 ? -1.024 10.997 0.866 1.00 95.88 95 MET A C 1
ATOM 759 O O . MET A 1 95 ? -1.428 10.918 2.022 1.00 95.88 95 MET A O 1
ATOM 763 N N . CYS A 1 96 ? -1.557 11.847 -0.017 1.00 96.69 96 CYS A N 1
ATOM 764 C CA . C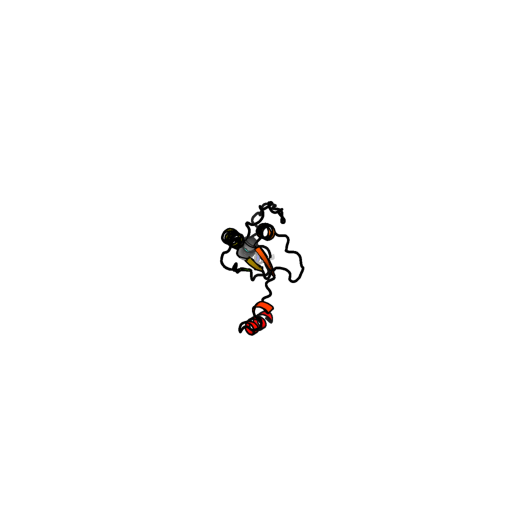YS A 1 96 ? -2.616 12.795 0.335 1.00 96.69 96 CYS A CA 1
ATOM 765 C C . CYS A 1 96 ? -3.906 12.093 0.775 1.00 96.69 96 CYS A C 1
ATOM 767 O O . CYS A 1 96 ? -4.616 12.594 1.644 1.00 96.69 96 CYS A O 1
ATOM 769 N N . SER A 1 97 ? -4.208 10.923 0.206 1.00 97.81 97 SER A N 1
ATOM 770 C CA . SER A 1 97 ? -5.385 10.145 0.601 1.00 97.81 97 SER A CA 1
ATOM 771 C C . SER A 1 97 ? -5.232 9.579 2.017 1.00 97.81 97 SER A C 1
ATOM 773 O O . SER A 1 97 ? -6.151 9.708 2.827 1.00 97.81 97 SER A O 1
ATOM 775 N N . VAL A 1 98 ? -4.059 9.019 2.341 1.00 98.06 98 VAL A N 1
ATOM 776 C CA . VAL A 1 98 ? -3.738 8.530 3.694 1.00 98.06 98 VAL A CA 1
ATOM 777 C C . VAL A 1 98 ? -3.753 9.681 4.701 1.00 98.06 98 VAL A C 1
ATOM 779 O O . VAL A 1 98 ? -4.386 9.580 5.747 1.00 98.06 98 VAL A O 1
ATOM 782 N N . GLU A 1 99 ? -3.103 10.795 4.367 1.00 97.31 99 GLU A N 1
ATOM 783 C CA . GLU A 1 99 ? -3.067 12.015 5.177 1.00 97.31 99 GLU A CA 1
ATOM 784 C C . GLU A 1 99 ? -4.477 12.553 5.469 1.00 97.31 99 GLU A C 1
ATOM 786 O O . GLU A 1 99 ? -4.795 12.887 6.614 1.00 97.31 99 GLU A O 1
ATOM 791 N N . SER A 1 100 ? -5.341 12.617 4.450 1.00 97.19 100 SER A N 1
ATOM 792 C CA . SER A 1 100 ? -6.726 13.056 4.617 1.00 97.19 100 SER A CA 1
ATOM 793 C C . SER A 1 100 ? -7.496 12.115 5.539 1.00 97.19 100 SER A C 1
ATOM 795 O O . SER A 1 100 ? -8.168 12.588 6.452 1.00 97.19 100 SER A O 1
ATOM 797 N N . ALA A 1 101 ? -7.384 10.798 5.345 1.00 97.06 101 ALA A N 1
ATOM 798 C CA . ALA A 1 101 ? -8.055 9.821 6.199 1.00 97.06 101 ALA A CA 1
ATOM 799 C C . ALA A 1 101 ? -7.598 9.937 7.661 1.00 97.06 101 ALA A C 1
ATOM 801 O O . ALA A 1 101 ? -8.435 9.975 8.563 1.00 97.06 101 ALA A O 1
ATOM 802 N N . ALA A 1 102 ? -6.288 10.072 7.886 1.00 96.00 102 ALA A N 1
ATOM 803 C CA . ALA A 1 102 ? -5.704 10.194 9.216 1.00 96.00 102 ALA A CA 1
ATOM 804 C C . ALA A 1 102 ? -6.215 11.429 9.967 1.00 96.00 102 ALA A C 1
ATOM 806 O O . ALA A 1 102 ? -6.542 11.337 11.150 1.00 96.00 102 ALA A O 1
ATOM 807 N N . ARG A 1 103 ? -6.331 12.575 9.279 1.00 93.94 103 ARG A N 1
ATOM 808 C CA . ARG A 1 103 ? -6.834 13.818 9.885 1.00 93.94 103 ARG A CA 1
ATOM 809 C C . ARG A 1 103 ? -8.345 13.845 10.071 1.00 93.94 103 ARG A C 1
ATOM 811 O O . ARG A 1 103 ? -8.811 14.395 11.063 1.00 93.94 103 ARG A O 1
ATOM 818 N N . THR A 1 104 ? -9.111 13.302 9.128 1.00 95.19 104 THR A N 1
ATOM 819 C CA . THR A 1 104 ? -10.581 13.310 9.196 1.00 95.19 104 THR A CA 1
ATOM 820 C C . THR A 1 104 ? -11.112 12.301 10.214 1.00 95.19 104 THR A C 1
ATOM 822 O O . THR A 1 104 ? -12.151 12.544 10.824 1.00 95.19 104 THR A O 1
ATOM 825 N N . HIS A 1 105 ? -10.392 11.199 10.437 1.00 93.44 105 HIS A N 1
ATOM 826 C CA . HIS A 1 105 ? -10.789 10.131 11.352 1.00 93.44 105 HIS A CA 1
ATOM 827 C C . HIS A 1 105 ? -9.700 9.854 12.404 1.00 93.44 105 HIS A C 1
ATOM 829 O O . HIS A 1 105 ? -9.108 8.775 12.395 1.00 93.44 105 HIS A O 1
ATOM 835 N N . PRO A 1 106 ? -9.437 10.795 13.334 1.00 91.50 106 PRO A N 1
ATOM 836 C CA . PRO A 1 106 ? -8.343 10.677 14.305 1.00 91.50 106 PRO A CA 1
ATOM 837 C C . PRO A 1 106 ? -8.483 9.475 15.250 1.00 91.50 106 PRO A C 1
ATOM 839 O O . PRO A 1 106 ? -7.478 8.930 15.692 1.00 91.50 106 PRO A O 1
ATOM 842 N N . GLU A 1 107 ? -9.714 9.038 15.520 1.00 90.00 107 GLU A N 1
ATOM 843 C CA . GLU A 1 107 ? -9.988 7.859 16.351 1.00 90.00 107 GLU A CA 1
ATOM 844 C C . GLU A 1 107 ? -9.781 6.545 15.584 1.00 90.00 107 GLU A C 1
ATOM 846 O O . GLU A 1 107 ? -9.510 5.518 16.189 1.00 90.00 107 GLU A O 1
ATOM 851 N N . SER A 1 108 ? -9.917 6.547 14.253 1.00 93.25 108 SER A N 1
ATOM 852 C CA . SER A 1 108 ? -9.814 5.329 13.436 1.00 93.25 108 SER A CA 1
ATOM 853 C C . SER A 1 108 ? -8.362 4.965 13.151 1.00 93.25 108 SER A C 1
ATOM 855 O O . SER A 1 108 ? -7.537 5.843 12.900 1.00 93.25 108 SER A O 1
ATOM 857 N N . HIS A 1 109 ? -8.061 3.666 13.102 1.00 95.25 109 HIS A N 1
ATOM 858 C CA . HIS A 1 109 ? -6.750 3.196 12.662 1.00 95.25 109 HIS A CA 1
ATOM 859 C C . HIS A 1 109 ? -6.660 3.238 11.137 1.00 95.25 109 HIS A C 1
ATOM 861 O O . HIS A 1 109 ? -7.462 2.620 10.436 1.00 95.25 109 HIS A O 1
ATOM 867 N N . VAL A 1 110 ? -5.660 3.939 10.615 1.00 97.56 110 VAL A N 1
ATOM 868 C CA . VAL A 1 110 ? -5.352 3.995 9.186 1.00 97.56 110 VAL A CA 1
ATOM 869 C C . VAL A 1 110 ? -4.218 3.016 8.894 1.00 97.56 110 VAL A C 1
ATOM 871 O O . VAL A 1 110 ? -3.055 3.266 9.204 1.00 97.56 110 VAL A O 1
ATOM 874 N N . LEU A 1 111 ? -4.570 1.874 8.310 1.00 97.06 111 LEU A N 1
ATOM 875 C CA . LEU A 1 111 ? -3.662 0.774 8.007 1.00 97.06 111 LEU A CA 1
ATOM 876 C C . LEU A 1 111 ? -3.199 0.880 6.553 1.00 97.06 111 LEU A C 1
ATOM 878 O O . LEU A 1 111 ? -3.981 0.695 5.620 1.00 97.06 111 LEU A O 1
ATOM 882 N N . VAL A 1 112 ? -1.917 1.174 6.360 1.00 97.00 112 VAL A N 1
ATOM 883 C CA . VAL A 1 112 ? -1.276 1.270 5.047 1.00 97.00 112 VAL A CA 1
ATOM 884 C C . VAL A 1 112 ? -0.519 -0.028 4.783 1.00 97.00 112 VAL A C 1
ATOM 886 O O . VAL A 1 112 ? 0.569 -0.250 5.309 1.00 97.00 112 VAL A O 1
ATOM 889 N N . LEU A 1 113 ? -1.122 -0.899 3.981 1.00 96.25 113 LEU A N 1
ATOM 890 C CA . LEU A 1 113 ? -0.610 -2.215 3.618 1.00 96.25 113 LEU A CA 1
ATOM 891 C C . LEU A 1 113 ? 0.145 -2.127 2.292 1.00 96.25 113 LEU A C 1
ATOM 893 O O . LEU A 1 113 ? -0.459 -1.889 1.246 1.00 96.25 113 LEU A O 1
ATOM 897 N N . MET A 1 114 ? 1.457 -2.340 2.313 1.00 95.62 114 MET A N 1
ATOM 898 C CA . MET A 1 114 ? 2.297 -2.223 1.118 1.00 95.62 114 MET A CA 1
ATOM 899 C C . MET A 1 114 ? 3.057 -3.519 0.852 1.00 95.62 114 MET A C 1
ATOM 901 O O . MET A 1 114 ? 3.757 -4.027 1.728 1.00 95.62 114 MET A O 1
ATOM 905 N N . LYS A 1 115 ? 2.975 -4.040 -0.374 1.00 95.00 115 LYS A N 1
ATOM 906 C CA . LYS A 1 115 ? 3.660 -5.284 -0.763 1.00 95.00 115 LYS A CA 1
ATOM 907 C C . LYS A 1 115 ? 5.182 -5.120 -0.785 1.00 95.00 115 LYS A C 1
ATOM 909 O O . LYS A 1 115 ? 5.901 -6.038 -0.412 1.00 95.00 115 LYS A O 1
ATOM 914 N N . GLY A 1 116 ? 5.673 -3.944 -1.183 1.00 92.44 116 GLY A N 1
ATOM 915 C CA . GLY A 1 116 ? 7.107 -3.642 -1.223 1.00 92.44 116 GLY A CA 1
ATOM 916 C C . GLY A 1 116 ? 7.787 -3.493 0.145 1.00 92.44 116 GLY A C 1
ATOM 917 O O . GLY A 1 116 ? 9.015 -3.413 0.196 1.00 92.44 116 GLY A O 1
ATOM 918 N N . LEU A 1 117 ? 7.034 -3.422 1.252 1.00 93.69 117 LEU A N 1
ATOM 919 C CA . LEU A 1 117 ? 7.629 -3.315 2.586 1.00 93.69 117 LEU A CA 1
ATOM 920 C C . LEU A 1 117 ? 8.243 -4.650 3.028 1.00 93.69 117 LEU A C 1
ATOM 922 O O . LEU A 1 117 ? 7.674 -5.712 2.765 1.00 93.69 117 LEU A O 1
ATOM 926 N N . PRO A 1 118 ? 9.390 -4.618 3.728 1.00 89.19 118 PRO A N 1
ATOM 927 C CA . PRO A 1 118 ? 9.992 -5.833 4.244 1.00 89.19 118 PRO A CA 1
ATOM 928 C C . PRO A 1 118 ? 9.104 -6.442 5.341 1.00 89.19 118 PRO A C 1
ATOM 930 O O . PRO A 1 118 ? 8.571 -5.735 6.194 1.00 89.19 118 PRO A O 1
ATOM 933 N N . GLY A 1 119 ? 8.947 -7.765 5.315 1.00 85.94 119 GLY A N 1
ATOM 934 C CA . GLY A 1 119 ? 8.234 -8.503 6.358 1.00 85.94 119 GLY A CA 1
ATOM 935 C C . GLY A 1 119 ? 9.010 -8.586 7.680 1.00 85.94 119 GLY A C 1
ATOM 936 O O . GLY A 1 119 ? 10.226 -8.386 7.726 1.00 85.94 119 GLY A O 1
ATOM 937 N N . GLY A 1 120 ? 8.310 -8.951 8.758 1.00 81.06 120 GLY A N 1
ATOM 938 C CA . GLY A 1 120 ? 8.903 -9.163 10.084 1.00 81.06 120 GLY A CA 1
ATOM 939 C C . GLY A 1 120 ? 9.313 -7.866 10.791 1.00 81.06 120 GLY A C 1
ATOM 940 O O . GLY A 1 120 ? 8.703 -6.823 10.593 1.00 81.06 120 GLY A O 1
ATOM 941 N N . ASN A 1 121 ?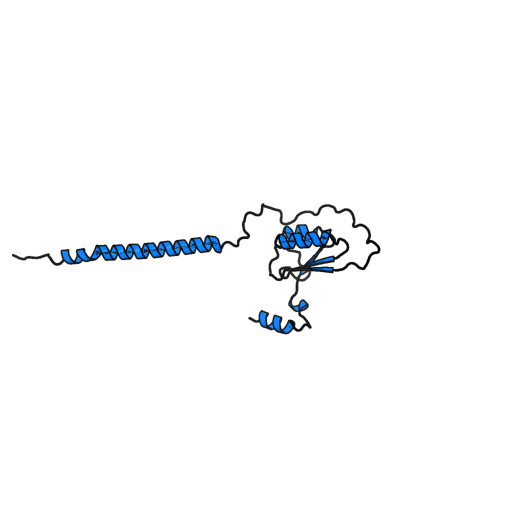 10.361 -7.929 11.618 1.00 77.12 121 ASN A N 1
ATOM 942 C CA . ASN A 1 121 ? 10.848 -6.794 12.421 1.00 77.12 121 ASN A CA 1
ATOM 943 C C . ASN A 1 121 ? 11.826 -5.881 11.656 1.00 77.12 121 ASN A C 1
ATOM 945 O O . ASN A 1 121 ? 12.697 -5.249 12.256 1.00 77.12 121 ASN A O 1
ATOM 949 N N . ALA A 1 122 ? 11.750 -5.863 10.326 1.00 84.62 122 ALA A N 1
ATOM 950 C CA . ALA A 1 122 ? 12.603 -5.013 9.514 1.00 84.62 122 ALA A CA 1
ATOM 951 C C . ALA A 1 122 ? 12.187 -3.541 9.644 1.00 84.62 122 ALA A C 1
ATOM 953 O O . ALA A 1 122 ? 11.008 -3.209 9.754 1.00 84.62 122 ALA A O 1
ATOM 954 N N . SER A 1 123 ? 13.169 -2.641 9.615 1.00 85.50 123 SER A N 1
ATOM 955 C CA . SER A 1 123 ? 12.908 -1.203 9.611 1.00 85.50 123 SER A CA 1
ATOM 956 C C . SER A 1 123 ? 12.191 -0.779 8.329 1.00 85.50 123 SER A C 1
ATOM 958 O O . SER A 1 123 ? 12.499 -1.291 7.248 1.00 85.50 123 SER A O 1
ATOM 960 N N . LEU A 1 124 ? 11.310 0.218 8.433 1.00 87.06 124 LEU A N 1
ATOM 961 C CA . LEU A 1 124 ? 10.687 0.829 7.262 1.00 87.06 124 LEU A CA 1
ATOM 962 C C . LEU A 1 124 ? 11.749 1.405 6.304 1.00 87.06 124 LEU A C 1
ATOM 964 O O . LEU A 1 124 ? 12.785 1.908 6.755 1.00 87.06 124 LEU A O 1
ATOM 968 N N . PRO A 1 125 ? 11.510 1.355 4.981 1.00 86.88 125 PRO A N 1
ATOM 969 C CA . PRO A 1 125 ? 12.373 1.993 4.001 1.00 86.88 125 PRO A CA 1
ATOM 970 C C . PRO A 1 125 ? 12.526 3.487 4.280 1.00 86.88 125 PRO A C 1
ATOM 972 O O . PRO A 1 125 ? 11.560 4.182 4.597 1.00 86.88 125 PRO A O 1
ATOM 975 N N . ARG A 1 126 ? 13.748 3.992 4.099 1.00 87.69 126 ARG A N 1
ATOM 976 C CA . ARG A 1 126 ? 14.047 5.420 4.215 1.00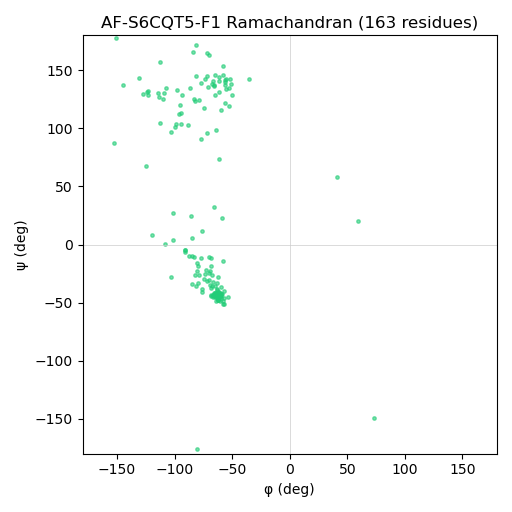 87.69 126 ARG A CA 1
ATOM 977 C C . ARG A 1 126 ? 13.469 6.171 3.025 1.00 87.69 126 ARG A C 1
ATOM 979 O O . ARG A 1 126 ? 14.088 6.238 1.963 1.00 87.69 126 ARG A O 1
ATOM 986 N N . HIS A 1 127 ? 12.277 6.724 3.204 1.00 89.56 127 HIS A N 1
ATOM 987 C CA . HIS A 1 127 ? 11.590 7.507 2.190 1.00 89.56 127 HIS A CA 1
ATOM 988 C C . HIS A 1 127 ? 10.794 8.642 2.829 1.00 89.56 127 HIS A C 1
ATOM 990 O O . HIS A 1 127 ? 10.095 8.434 3.821 1.00 89.56 127 HIS A O 1
ATOM 996 N N . LEU A 1 128 ? 10.864 9.827 2.216 1.00 89.75 128 LEU A N 1
ATOM 997 C CA . LEU A 1 128 ? 10.215 11.042 2.707 1.00 89.75 128 LEU A CA 1
ATOM 998 C C . LEU A 1 128 ? 8.717 10.840 2.964 1.00 89.75 128 LEU A C 1
ATOM 1000 O O . LEU A 1 128 ? 8.200 11.259 3.994 1.00 89.75 128 LEU A O 1
ATOM 1004 N N . GLY A 1 129 ? 8.014 10.197 2.033 1.00 90.88 129 GLY A N 1
ATOM 1005 C CA . GLY A 1 129 ? 6.580 9.969 2.141 1.00 90.88 129 GLY A CA 1
ATOM 1006 C C . GLY A 1 129 ? 6.224 9.043 3.295 1.00 90.88 129 GLY A C 1
ATOM 1007 O O . GLY A 1 129 ? 5.312 9.348 4.058 1.00 90.88 129 GLY A O 1
ATOM 1008 N N . ILE A 1 130 ? 6.994 7.969 3.489 1.00 92.31 130 ILE A N 1
ATOM 1009 C CA . ILE A 1 130 ? 6.831 7.084 4.649 1.00 92.31 130 ILE A CA 1
ATOM 1010 C C . ILE A 1 130 ? 7.110 7.851 5.947 1.00 92.31 130 ILE A C 1
ATOM 1012 O O . ILE A 1 130 ? 6.324 7.751 6.889 1.00 92.31 130 ILE A O 1
ATOM 1016 N N . SER A 1 131 ? 8.177 8.655 5.993 1.00 91.69 131 SER A N 1
ATOM 1017 C CA . SER A 1 131 ? 8.525 9.463 7.168 1.00 91.69 131 SER A CA 1
ATOM 1018 C C . SER A 1 13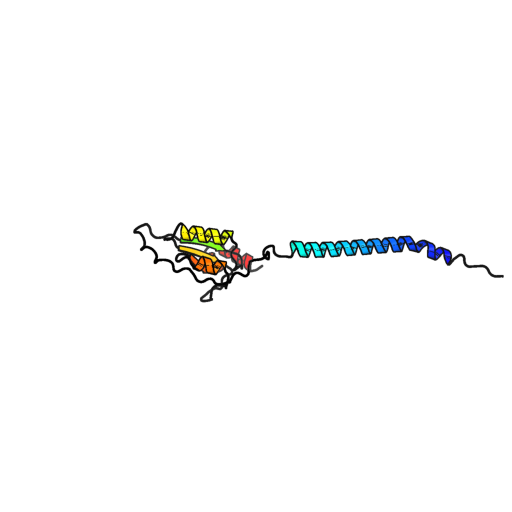1 ? 7.421 10.458 7.533 1.00 91.69 131 SER A C 1
ATOM 1020 O O . SER A 1 131 ? 7.072 10.564 8.703 1.00 91.69 131 SER A O 1
ATOM 1022 N N . LEU A 1 132 ? 6.851 11.159 6.549 1.00 92.44 132 LEU A N 1
ATOM 1023 C CA . LEU A 1 132 ? 5.764 12.120 6.761 1.00 92.44 132 LEU A CA 1
ATOM 1024 C C . LEU A 1 132 ? 4.489 11.440 7.267 1.00 92.44 132 LEU A C 1
ATOM 1026 O O . LEU A 1 132 ? 3.858 11.922 8.205 1.00 92.44 132 LEU A O 1
ATOM 1030 N N . LEU A 1 133 ? 4.115 10.310 6.665 1.00 94.12 133 LEU A N 1
ATOM 1031 C CA . LEU A 1 133 ? 2.918 9.567 7.057 1.00 94.12 133 LEU A CA 1
ATOM 1032 C C . LEU A 1 133 ? 3.067 8.902 8.433 1.00 94.12 133 LEU A C 1
ATOM 1034 O O . LEU A 1 133 ? 2.091 8.799 9.169 1.00 94.12 133 LEU A O 1
ATOM 1038 N N . SER A 1 134 ? 4.285 8.520 8.821 1.00 91.38 134 SER A N 1
ATOM 1039 C CA . SER A 1 134 ? 4.570 7.952 10.148 1.00 91.38 134 SER A CA 1
ATOM 1040 C C . SER A 1 134 ? 4.411 8.964 11.289 1.00 91.38 134 SER A C 1
ATOM 1042 O O . SER A 1 134 ? 4.387 8.574 12.452 1.00 91.38 134 SER A O 1
ATOM 1044 N N . CYS A 1 135 ? 4.285 10.260 10.985 1.00 92.12 135 CYS A N 1
ATOM 1045 C CA . CYS A 1 135 ? 4.035 11.282 11.998 1.00 92.12 135 CYS A CA 1
ATOM 1046 C C . CYS A 1 135 ? 2.583 11.331 12.484 1.00 92.12 135 CYS A C 1
ATOM 1048 O O . CYS A 1 135 ? 2.307 12.000 13.479 1.00 92.12 135 CYS A O 1
ATOM 1050 N N . PHE A 1 136 ? 1.651 10.652 11.813 1.00 93.44 136 PHE A N 1
ATOM 1051 C CA . PHE A 1 136 ? 0.273 10.556 12.284 1.00 93.44 136 PHE A CA 1
ATOM 1052 C C . PHE A 1 136 ? 0.147 9.430 13.319 1.00 93.44 136 PHE A C 1
ATOM 1054 O O . PHE A 1 136 ? 0.478 8.286 13.008 1.00 93.44 136 PHE A O 1
ATOM 1061 N N . PRO A 1 137 ? -0.372 9.703 14.531 1.00 92.75 137 PRO A N 1
ATOM 1062 C CA . PRO A 1 137 ? -0.409 8.718 15.616 1.00 92.75 137 PRO A CA 1
ATOM 1063 C C . PRO A 1 137 ? -1.364 7.549 15.338 1.00 92.75 137 PRO A C 1
ATOM 1065 O O . PRO A 1 137 ? -1.256 6.498 15.964 1.00 92.75 137 PRO A O 1
ATOM 1068 N N . ASN A 1 138 ? -2.300 7.726 14.405 1.00 94.75 138 ASN A N 1
ATOM 1069 C CA . ASN A 1 138 ? -3.278 6.728 13.998 1.00 94.75 138 ASN A CA 1
ATOM 1070 C C . ASN A 1 138 ? -2.932 6.026 12.672 1.00 94.75 138 ASN A C 1
ATOM 1072 O O . ASN A 1 138 ? -3.720 5.199 12.218 1.00 94.75 138 ASN A O 1
ATOM 1076 N N . VAL A 1 139 ? -1.778 6.315 12.058 1.00 96.12 139 VAL A N 1
ATOM 1077 C CA . VAL A 1 139 ? -1.314 5.647 10.831 1.00 96.12 139 VAL A CA 1
ATOM 1078 C C . VAL A 1 139 ? -0.329 4.536 11.177 1.00 96.12 139 VAL A C 1
ATOM 1080 O O . VAL A 1 139 ? 0.616 4.742 11.933 1.00 96.12 139 VAL A O 1
ATOM 1083 N N . GLN A 1 140 ? -0.517 3.356 10.586 1.00 95.31 140 GLN A N 1
ATOM 1084 C CA . GLN A 1 140 ? 0.419 2.237 10.697 1.00 95.31 140 GLN A CA 1
ATOM 1085 C C . GLN A 1 140 ? 0.802 1.728 9.311 1.00 95.31 140 GLN A C 1
ATOM 1087 O O . GLN A 1 140 ? -0.058 1.444 8.479 1.00 95.31 140 GLN A O 1
ATOM 1092 N N . MET A 1 141 ? 2.105 1.593 9.086 1.00 94.31 141 MET A N 1
ATOM 1093 C CA . MET A 1 141 ? 2.681 1.031 7.866 1.00 94.31 141 MET A CA 1
ATOM 1094 C C . MET A 1 141 ? 2.960 -0.452 8.090 1.00 94.31 141 MET A C 1
ATOM 1096 O O . MET A 1 141 ? 3.729 -0.798 8.986 1.00 94.31 141 MET A O 1
ATOM 1100 N N . LEU A 1 142 ? 2.348 -1.321 7.289 1.00 94.56 142 LEU A N 1
ATOM 1101 C CA . LEU A 1 142 ? 2.432 -2.770 7.450 1.00 94.56 142 LEU A CA 1
ATOM 1102 C C . LEU A 1 142 ? 2.777 -3.459 6.120 1.00 94.56 142 LEU A C 1
ATOM 1104 O O . LEU A 1 142 ? 2.294 -3.041 5.063 1.00 94.56 142 LEU A O 1
ATOM 1108 N N . PRO A 1 143 ? 3.587 -4.531 6.144 1.00 95.50 143 PRO A N 1
ATOM 1109 C CA . PRO A 1 143 ? 3.830 -5.337 4.956 1.00 95.50 143 PRO A CA 1
ATOM 1110 C C . PRO A 1 143 ? 2.550 -6.058 4.515 1.00 95.50 143 PRO A C 1
ATOM 1112 O O . PRO A 1 143 ? 1.815 -6.607 5.335 1.00 95.50 143 PRO A O 1
ATOM 1115 N N . LEU A 1 144 ? 2.294 -6.072 3.206 1.00 95.19 144 LEU A N 1
ATOM 1116 C CA . LEU A 1 144 ? 1.179 -6.801 2.602 1.00 95.19 144 LEU A CA 1
ATOM 1117 C C . LEU A 1 144 ? 1.642 -8.179 2.120 1.00 95.19 144 LEU A C 1
ATOM 1119 O O . LEU A 1 144 ? 2.255 -8.300 1.057 1.00 95.19 144 LEU A O 1
ATOM 1123 N N . ASP A 1 145 ? 1.294 -9.223 2.870 1.00 93.06 145 ASP A N 1
ATOM 1124 C CA . ASP A 1 145 ? 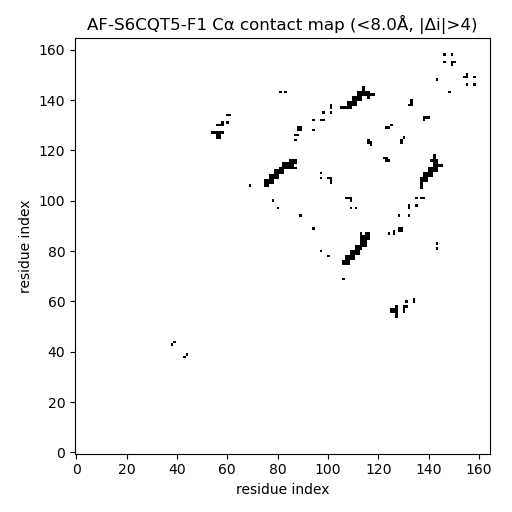1.469 -10.604 2.423 1.00 93.06 145 ASP A CA 1
ATOM 1125 C C . ASP A 1 145 ? 0.230 -11.074 1.650 1.00 93.06 145 ASP A C 1
ATOM 1127 O O . ASP A 1 145 ? -0.805 -11.410 2.223 1.00 93.06 145 ASP A O 1
ATOM 1131 N N . LEU A 1 146 ? 0.341 -11.106 0.321 1.00 93.06 146 LEU A N 1
ATOM 1132 C CA . LEU A 1 146 ? -0.734 -11.578 -0.553 1.00 93.06 146 LEU A CA 1
ATOM 1133 C C . LEU A 1 146 ? -1.003 -13.087 -0.420 1.00 93.06 146 LEU A C 1
ATOM 1135 O O . LEU A 1 146 ? -2.122 -13.515 -0.691 1.00 93.06 146 LEU A O 1
ATOM 1139 N N . ARG A 1 147 ? -0.017 -13.905 -0.008 1.00 92.88 147 ARG A N 1
ATOM 1140 C CA . ARG A 1 147 ? -0.263 -15.335 0.254 1.00 92.88 147 ARG A CA 1
ATOM 1141 C C . ARG A 1 147 ? -1.147 -15.489 1.480 1.00 92.88 147 ARG A C 1
ATOM 1143 O O . ARG A 1 147 ? -2.081 -16.281 1.442 1.00 92.88 147 ARG A O 1
ATOM 1150 N N . GLU A 1 148 ? -0.857 -14.726 2.532 1.00 93.44 148 GLU A N 1
ATOM 1151 C CA . GLU A 1 148 ? -1.675 -14.721 3.745 1.00 93.44 148 GLU A CA 1
ATOM 1152 C C . GLU A 1 148 ? -3.062 -14.140 3.478 1.00 93.44 148 GLU A C 1
ATOM 1154 O O . GLU A 1 148 ? -4.056 -14.741 3.867 1.00 93.44 148 GLU A O 1
ATOM 1159 N N . LEU A 1 149 ? -3.139 -13.017 2.755 1.00 93.38 149 LEU A N 1
ATOM 1160 C CA . LEU A 1 149 ? -4.403 -12.347 2.444 1.00 93.38 149 LEU A CA 1
ATOM 1161 C C . LEU A 1 149 ? -5.386 -13.262 1.707 1.00 93.38 149 LEU A C 1
ATOM 1163 O O . LEU A 1 149 ? -6.587 -13.209 1.961 1.00 93.38 149 LEU A O 1
ATOM 1167 N N . PHE A 1 150 ? -4.887 -14.068 0.768 1.00 95.44 150 PHE A N 1
ATOM 1168 C CA . PHE A 1 150 ? -5.729 -14.966 -0.017 1.00 95.44 150 PHE A CA 1
ATOM 1169 C C . PHE A 1 150 ? -5.884 -16.353 0.599 1.00 95.44 150 PHE A C 1
ATOM 1171 O O . PHE A 1 150 ? -6.657 -17.146 0.054 1.00 95.44 150 PHE A O 1
ATOM 1178 N N . ARG A 1 151 ? -5.200 -16.659 1.708 1.00 96.25 151 ARG A N 1
ATOM 1179 C CA . ARG A 1 151 ? -5.324 -17.951 2.385 1.00 96.25 151 ARG A CA 1
ATOM 1180 C C . ARG A 1 151 ? -6.788 -18.211 2.742 1.00 96.25 151 ARG A C 1
ATOM 1182 O O . ARG A 1 151 ? -7.497 -17.313 3.178 1.00 96.25 151 ARG A O 1
ATOM 1189 N N . ASP A 1 152 ? -7.234 -19.443 2.513 1.00 96.38 152 ASP A N 1
ATOM 1190 C CA . ASP A 1 152 ? -8.605 -19.895 2.784 1.00 96.38 152 ASP A CA 1
ATOM 1191 C C . ASP A 1 152 ? -9.696 -19.115 2.022 1.00 96.38 152 ASP A C 1
ATOM 1193 O O . ASP A 1 152 ? -10.877 -19.163 2.368 1.00 96.38 152 ASP A O 1
ATOM 1197 N N . THR A 1 153 ? -9.320 -18.431 0.934 1.00 96.69 153 THR A N 1
ATOM 1198 C CA . THR A 1 153 ? -10.253 -17.791 -0.002 1.00 96.69 153 THR A CA 1
ATOM 1199 C C . THR A 1 153 ? -10.223 -18.486 -1.368 1.00 96.69 153 THR A C 1
ATOM 1201 O O . THR A 1 153 ? -9.195 -19.051 -1.748 1.00 96.69 153 THR A O 1
ATOM 1204 N N . PRO A 1 154 ? -11.285 -18.370 -2.190 1.00 96.50 154 PRO A N 1
ATOM 1205 C CA . PRO A 1 154 ? -11.269 -18.856 -3.575 1.00 96.50 154 PRO A CA 1
ATOM 1206 C C . PRO A 1 154 ? -10.168 -18.244 -4.463 1.00 96.50 154 PRO A C 1
ATOM 1208 O O . PRO A 1 154 ? -9.909 -18.742 -5.555 1.00 96.50 154 PRO A O 1
ATOM 1211 N N . LEU A 1 155 ? -9.523 -17.155 -4.024 1.00 96.44 155 LEU A N 1
ATOM 1212 C CA . LEU A 1 155 ? -8.421 -16.514 -4.744 1.00 96.44 155 LEU A CA 1
ATOM 1213 C C . LEU A 1 155 ? -7.062 -17.180 -4.482 1.00 96.44 155 LEU A C 1
ATOM 1215 O O . LEU A 1 155 ? -6.112 -16.875 -5.203 1.00 96.44 155 LEU A O 1
ATOM 1219 N N . ALA A 1 156 ? -6.958 -18.090 -3.505 1.00 96.19 156 ALA A N 1
ATOM 1220 C CA . ALA A 1 156 ? -5.713 -18.787 -3.180 1.00 96.19 156 ALA A CA 1
ATOM 1221 C C . ALA A 1 156 ? -5.146 -19.537 -4.396 1.00 96.19 156 ALA A C 1
ATOM 1223 O O . ALA A 1 156 ? -3.989 -19.330 -4.771 1.00 96.19 156 ALA A O 1
ATOM 1224 N N . ASP A 1 157 ? -5.982 -20.348 -5.051 1.00 94.50 157 ASP A N 1
ATOM 1225 C CA . ASP A 1 157 ? -5.588 -21.167 -6.203 1.00 94.50 157 ASP A CA 1
ATOM 1226 C C . ASP A 1 157 ? -5.189 -20.303 -7.401 1.00 94.50 157 ASP A C 1
ATOM 1228 O O . ASP A 1 157 ? -4.188 -20.561 -8.073 1.00 94.50 157 ASP A O 1
ATOM 1232 N N . TRP A 1 158 ? -5.947 -19.230 -7.643 1.00 95.50 158 TRP A N 1
ATOM 1233 C CA . TRP A 1 158 ? -5.632 -18.261 -8.687 1.00 95.50 158 TRP A CA 1
ATOM 1234 C C . TRP A 1 158 ? -4.275 -17.597 -8.436 1.00 95.50 158 TRP A C 1
ATOM 1236 O O . TRP A 1 158 ? -3.433 -17.552 -9.336 1.00 95.50 158 TRP A O 1
ATOM 1246 N N . TYR A 1 159 ? -4.034 -17.116 -7.214 1.00 94.31 159 TYR A N 1
ATOM 1247 C CA . TYR A 1 159 ? -2.787 -16.442 -6.875 1.00 94.31 159 TYR A CA 1
ATOM 1248 C C . TYR A 1 159 ? -1.591 -17.395 -6.977 1.00 94.31 159 TYR A C 1
ATOM 1250 O O . TYR A 1 159 ? -0.562 -17.032 -7.553 1.00 94.31 159 TYR A O 1
ATOM 1258 N N . ALA A 1 160 ? -1.740 -18.636 -6.506 1.00 92.94 160 ALA A N 1
ATOM 1259 C CA . ALA A 1 160 ? -0.725 -19.675 -6.650 1.00 92.94 160 ALA A CA 1
ATOM 1260 C C . ALA A 1 160 ? -0.399 -19.966 -8.127 1.00 92.94 160 ALA A C 1
ATOM 1262 O O . ALA A 1 160 ? 0.774 -20.059 -8.492 1.00 92.94 160 ALA A O 1
ATOM 1263 N N . ALA A 1 161 ? -1.415 -20.040 -8.994 1.00 93.44 161 ALA A N 1
ATOM 1264 C CA . ALA A 1 161 ? -1.237 -20.298 -10.422 1.00 93.44 161 ALA A CA 1
ATOM 1265 C C . ALA A 1 161 ? -0.524 -19.158 -11.173 1.00 93.44 161 ALA A C 1
ATOM 1267 O O . ALA A 1 161 ? 0.194 -19.417 -12.139 1.00 93.44 161 ALA A O 1
ATOM 1268 N N . VAL A 1 162 ? -0.716 -17.903 -10.753 1.00 92.00 162 VAL A N 1
ATOM 1269 C CA . VAL A 1 162 ? -0.083 -16.725 -11.377 1.00 92.00 162 VAL A CA 1
ATOM 1270 C C . VAL A 1 162 ? 1.364 -16.541 -10.908 1.00 92.00 162 VAL A C 1
ATOM 1272 O O . VAL A 1 162 ? 2.193 -16.108 -11.697 1.00 92.00 162 VAL A O 1
ATOM 1275 N N . GLN A 1 163 ? 1.691 -16.897 -9.660 1.00 81.94 163 GLN A N 1
ATOM 1276 C CA . GLN A 1 163 ? 3.057 -16.804 -9.118 1.00 81.94 163 GLN A CA 1
ATOM 1277 C C . GLN A 1 163 ? 4.035 -17.826 -9.721 1.00 81.94 163 GLN A C 1
ATOM 1279 O O . GLN A 1 163 ? 5.242 -17.612 -9.680 1.00 81.94 163 GLN A O 1
ATOM 1284 N N . GLY A 1 164 ? 3.533 -18.951 -10.236 1.00 63.28 164 GLY A N 1
ATOM 1285 C CA . GLY A 1 164 ? 4.349 -20.010 -10.842 1.00 63.28 164 GLY A CA 1
ATOM 1286 C C . GLY A 1 164 ? 4.690 -19.806 -12.324 1.00 63.28 164 GLY A C 1
ATOM 1287 O O . GLY A 1 164 ? 5.231 -20.728 -12.934 1.00 63.28 164 GLY A O 1
ATOM 1288 N N . ARG A 1 165 ? 4.333 -18.660 -12.914 1.00 51.84 165 ARG A N 1
ATOM 1289 C CA . ARG A 1 165 ? 4.607 -18.292 -14.313 1.00 51.84 165 ARG A CA 1
ATOM 1290 C C . ARG A 1 165 ? 5.658 -17.197 -14.387 1.00 51.84 165 ARG A C 1
ATOM 1292 O O . ARG A 1 165 ? 6.443 -17.242 -15.357 1.00 51.84 165 ARG A O 1
#

Solvent-accessible surface area (backbone atoms only — not comparable to full-atom values): 10215 Å² total; per-residue (Å²): 139,87,85,85,78,73,68,69,65,60,66,64,71,68,51,64,67,56,54,51,52,52,51,50,53,52,50,52,53,50,52,51,52,52,49,51,53,51,47,44,61,70,66,64,48,69,94,79,75,74,76,76,70,96,65,64,39,68,61,87,63,77,88,70,76,79,78,75,74,83,69,95,64,79,82,65,52,78,46,82,44,81,42,85,51,75,60,72,74,70,51,70,70,58,50,53,52,52,54,49,50,43,68,77,35,63,76,26,42,32,40,38,32,23,39,34,44,64,66,81,95,52,77,79,75,86,26,44,59,56,34,61,52,61,57,39,94,36,43,45,85,42,53,41,55,66,70,65,70,24,53,100,40,91,52,34,64,56,52,55,61,61,72,76,109

pLDDT: mean 82.02, std 16.45, range [41.16, 98.06]

Sequence (165 aa):
MSKPPDLLLRLLRGAPRQRVCTLFIIGFKFTFFVSIMIYWHVVGEPKEKGQLYNLPAEIPCPTLTPPTPPSHGPTPGNIFFLETSDRTNPNFLFMCSVESAARTHPESHVLVLMKGLPGGNASLPRHLGISLLSCFPNVQMLPLDLRELFRDTPLADWYAAVQGR

InterPro domains:
  IPR029044 Nucleotide-diphospho-sugar transferases [SSF53448] (24-162)
  IPR051981 Alpha-1,4-N-acetylglucosaminyltransferase [PTHR12042] (68-163)

Foldseek 3Di:
DDDDDPPVVVVVVPPPVVVVVVVVVVVVVVVVVVVVVVCCVVVVPPPPPPDDDPDFLADDADPDDPPDPDDPDDQAEEAEAEAEDLDLADDPVSLVVLVVCCVVRVRHAYEYEYQNADDDPDDRDSGNSVNVSVSRPRYDYHYDDPCVVCPPHPCNVVVVVVVVD

Organism: Homo sapiens (NCBI:txid9606)

Secondary structure (DSSP, 8-state):
-----SSHHHHGGGHHHHHHHHHHHHHHHHHHHHHHHHHHHHHSS-TT-S------S--PPP-PPPPPPPPSSSPPPEEEEEE-SS--S--HHHHHHHHHHHHH-TTSEEEEEETTSPPTTPPPP--HHHHHHTTSTTEEEEE--HHHHHTTSTHHHHHHHHHT-